Protein AF-A0A933MT63-F1 (afdb_monomer)

Radius of gyration: 21.99 Å; Cα contacts (8 Å, |Δi|>4): 57; chains: 1; bounding box: 36×31×83 Å

pLDDT: mean 79.32, std 16.76, range [34.84, 97.94]

Secondary structure (DSSP, 8-state):
------HHHHHHHHHHHHHHHHHHHHHHHHHHTT-TTB-TTT-PBPPGGGGGT--S--S----HHHHHHHHHHHHHHTT------TT-SHHHHHHHHHHHHHHHHHHHHHTSHHHHHHHHHHH-

Structure (mmCIF, N/CA/C/O backbone):
data_AF-A0A933MT63-F1
#
_entry.id   AF-A0A933MT63-F1
#
loop_
_atom_site.group_PDB
_atom_site.id
_atom_site.type_symbol
_atom_site.label_atom_id
_atom_site.label_alt_id
_atom_site.label_comp_id
_atom_site.label_asym_id
_atom_site.label_entity_id
_atom_site.label_seq_id
_atom_site.pdbx_PDB_ins_code
_atom_site.Cartn_x
_atom_site.Cartn_y
_atom_site.Cartn_z
_atom_site.occupancy
_atom_site.B_iso_or_equiv
_atom_site.auth_seq_id
_atom_site.auth_comp_id
_atom_site.auth_asym_id
_atom_site.auth_atom_id
_atom_site.pdbx_PDB_model_num
ATOM 1 N N . MET A 1 1 ? -13.287 2.256 60.881 1.00 34.84 1 MET A N 1
ATOM 2 C CA . MET A 1 1 ? -13.524 1.318 59.765 1.00 34.84 1 MET A CA 1
ATOM 3 C C . MET A 1 1 ? -12.596 1.741 58.646 1.00 34.84 1 MET A C 1
ATOM 5 O O . MET A 1 1 ? -12.752 2.853 58.166 1.00 34.84 1 MET A O 1
ATOM 9 N N . GLY A 1 2 ? -11.552 0.960 58.362 1.00 41.38 2 GLY A N 1
ATOM 10 C CA . GLY A 1 2 ? -10.585 1.310 57.320 1.00 41.38 2 GLY A CA 1
ATOM 11 C C . GLY A 1 2 ? -11.216 1.117 55.948 1.00 41.38 2 GLY A C 1
ATOM 12 O O . GLY A 1 2 ? -11.710 0.028 55.663 1.00 41.38 2 GLY A O 1
ATOM 13 N N . GLU A 1 3 ? -11.224 2.169 55.133 1.00 50.38 3 GLU A N 1
ATOM 14 C CA . GLU A 1 3 ? -11.527 2.072 53.709 1.00 50.38 3 GLU A CA 1
ATOM 15 C C . GLU A 1 3 ? -10.534 1.099 53.074 1.00 50.38 3 GLU A C 1
ATOM 17 O O . GLU A 1 3 ? -9.337 1.373 52.959 1.00 50.38 3 GLU A O 1
ATOM 22 N N . ILE A 1 4 ? -11.028 -0.078 52.697 1.00 57.00 4 ILE A N 1
ATOM 23 C CA . ILE A 1 4 ? -10.292 -0.999 51.843 1.00 57.00 4 ILE A CA 1
ATOM 24 C C . ILE A 1 4 ? -10.266 -0.325 50.473 1.00 57.00 4 ILE A C 1
ATOM 26 O O . ILE A 1 4 ? -11.220 -0.418 49.706 1.00 57.00 4 ILE A O 1
ATOM 30 N N . ILE A 1 5 ? -9.193 0.415 50.192 1.00 56.28 5 ILE A N 1
ATOM 31 C CA . ILE A 1 5 ? -8.906 0.892 48.842 1.00 56.28 5 ILE A CA 1
ATOM 32 C C . ILE A 1 5 ? -8.786 -0.362 47.980 1.00 56.28 5 ILE A C 1
ATOM 34 O O . ILE A 1 5 ? -7.865 -1.163 48.157 1.00 56.28 5 ILE A O 1
ATOM 38 N N . ASP A 1 6 ? -9.746 -0.544 47.081 1.00 59.31 6 ASP A N 1
ATOM 39 C CA . ASP A 1 6 ? -9.845 -1.702 46.205 1.00 59.31 6 ASP A CA 1
ATOM 40 C C . ASP A 1 6 ? -8.722 -1.672 45.150 1.00 59.31 6 ASP A C 1
ATOM 42 O O . ASP A 1 6 ? -8.868 -1.221 44.012 1.00 59.31 6 ASP A O 1
ATOM 46 N N . LEU A 1 7 ? -7.539 -2.121 45.574 1.00 61.09 7 LEU A N 1
ATOM 47 C CA . LEU A 1 7 ? -6.336 -2.299 44.757 1.00 61.09 7 LEU A CA 1
ATOM 48 C C . LEU A 1 7 ? -6.582 -3.238 43.566 1.00 61.09 7 LEU A C 1
ATOM 50 O O . LEU A 1 7 ? -5.889 -3.142 42.550 1.00 61.09 7 LEU A O 1
ATOM 54 N N . SER A 1 8 ? -7.564 -4.130 43.691 1.00 61.84 8 SER A N 1
ATOM 55 C CA . SER A 1 8 ? -8.038 -5.042 42.651 1.00 61.84 8 SER A CA 1
ATOM 56 C C . SER A 1 8 ? -8.718 -4.260 41.529 1.00 61.84 8 SER A C 1
ATOM 58 O O . SER A 1 8 ? -8.295 -4.382 40.381 1.00 61.84 8 SER A O 1
ATOM 60 N N . ASN A 1 9 ? -9.665 -3.375 41.860 1.00 67.44 9 ASN A N 1
ATOM 61 C CA . ASN A 1 9 ? -10.318 -2.495 40.882 1.00 67.44 9 ASN A CA 1
ATOM 62 C C . ASN A 1 9 ? -9.323 -1.558 40.180 1.00 67.44 9 ASN A C 1
ATOM 64 O O . ASN A 1 9 ? -9.380 -1.393 38.962 1.00 67.44 9 ASN A O 1
ATOM 68 N N . LYS A 1 10 ? -8.348 -1.005 40.914 1.00 68.31 10 LYS A N 1
ATOM 69 C CA . LYS A 1 10 ? -7.323 -0.124 40.324 1.00 68.31 10 LYS A CA 1
ATOM 70 C C . LYS A 1 10 ? -6.385 -0.861 39.355 1.00 68.31 10 LYS A C 1
ATOM 72 O O . LYS A 1 10 ? -5.979 -0.295 38.342 1.00 68.31 10 LYS A O 1
ATOM 77 N N . ARG A 1 11 ? -6.040 -2.125 39.638 1.00 69.00 11 ARG A N 1
ATOM 78 C CA . ARG A 1 11 ? -5.242 -2.975 38.731 1.00 69.00 11 ARG A CA 1
ATOM 79 C C . ARG A 1 11 ? -6.027 -3.420 37.499 1.00 69.00 11 ARG A C 1
ATOM 81 O O . ARG A 1 11 ? -5.444 -3.489 36.419 1.00 69.00 11 ARG A O 1
ATOM 88 N N . GLU A 1 12 ? -7.311 -3.721 37.656 1.00 69.50 12 GLU A N 1
ATOM 89 C CA . GLU A 1 12 ? -8.190 -4.104 36.549 1.00 69.50 12 GLU A CA 1
ATOM 90 C C . GLU A 1 12 ? -8.391 -2.925 35.582 1.00 69.50 12 GLU A C 1
ATOM 92 O O . GLU A 1 12 ? -8.184 -3.082 34.380 1.00 69.50 12 GLU A O 1
ATOM 97 N N . GLN A 1 13 ? -8.640 -1.718 36.107 1.00 70.06 13 GLN A N 1
ATOM 98 C CA . GLN A 1 13 ? -8.700 -0.482 35.315 1.00 70.06 13 GLN A CA 1
ATOM 99 C C . GLN A 1 13 ? -7.413 -0.229 34.523 1.00 70.06 13 GLN A C 1
ATOM 101 O O . GLN A 1 13 ? -7.473 -0.014 33.317 1.00 70.06 13 GLN A O 1
ATOM 106 N N . GLN A 1 14 ? -6.240 -0.334 35.157 1.00 70.50 14 GLN A N 1
ATOM 107 C CA . GLN A 1 14 ? -4.960 -0.140 34.460 1.00 70.50 14 GLN A CA 1
ATOM 108 C C . GLN A 1 14 ? -4.721 -1.169 33.346 1.00 70.50 14 GLN A C 1
ATOM 110 O O . GLN A 1 14 ? -4.135 -0.846 32.312 1.00 70.50 14 GLN A O 1
ATOM 115 N N . ARG A 1 15 ? -5.169 -2.418 33.531 1.00 67.00 15 ARG A N 1
ATOM 116 C CA . ARG A 1 15 ? -5.095 -3.448 32.483 1.00 67.00 15 ARG A CA 1
ATOM 117 C C . ARG A 1 15 ? -6.044 -3.153 31.328 1.00 67.00 15 ARG A C 1
ATOM 119 O O . ARG A 1 15 ? -5.648 -3.335 30.177 1.00 67.00 15 ARG A O 1
ATOM 126 N N . GLN A 1 16 ? -7.263 -2.708 31.620 1.00 70.75 16 GLN A N 1
ATOM 127 C CA . GLN A 1 16 ? -8.241 -2.321 30.602 1.00 70.75 16 GLN A CA 1
ATOM 128 C C . GLN A 1 16 ? -7.748 -1.114 29.796 1.00 70.75 16 GLN A C 1
ATOM 130 O O . GLN A 1 16 ? -7.787 -1.137 28.569 1.00 70.75 16 GLN A O 1
ATOM 135 N N . GLU A 1 17 ? -7.180 -0.114 30.465 1.00 71.62 17 GLU A N 1
ATOM 136 C CA . GLU A 1 17 ? -6.646 1.098 29.840 1.00 71.62 17 GLU A CA 1
ATOM 137 C C . GLU A 1 17 ? -5.419 0.799 28.964 1.00 71.62 17 GLU A C 1
ATOM 139 O O . GLU A 1 17 ? -5.400 1.141 27.783 1.00 71.62 17 GLU A O 1
ATOM 144 N N . GLY A 1 18 ? -4.461 0.012 29.469 1.00 72.50 18 GLY A N 1
ATOM 145 C CA . GLY A 1 18 ? -3.320 -0.450 28.670 1.00 72.50 18 GLY A CA 1
ATOM 146 C C . GLY A 1 18 ? -3.702 -1.404 27.529 1.00 72.50 18 GLY A C 1
ATOM 147 O O . GLY A 1 18 ? -2.951 -1.555 26.563 1.00 72.50 18 GLY A O 1
ATOM 148 N N . THR A 1 19 ? -4.862 -2.060 27.613 1.00 73.38 19 THR A N 1
ATOM 149 C CA . THR A 1 19 ? -5.426 -2.823 26.492 1.00 73.38 19 THR A CA 1
ATOM 150 C C . THR A 1 19 ? -5.985 -1.859 25.453 1.00 73.38 19 THR A C 1
ATOM 152 O O . THR A 1 19 ? -5.577 -1.930 24.298 1.00 73.38 19 THR A O 1
ATOM 155 N N . LYS A 1 20 ? -6.808 -0.889 25.861 1.00 75.12 20 LYS A N 1
ATOM 156 C CA . LYS A 1 20 ? -7.389 0.132 24.979 1.00 75.12 20 LYS A CA 1
ATOM 157 C C . LYS A 1 20 ? -6.331 0.895 24.174 1.00 75.12 20 LYS A C 1
ATOM 159 O O . LYS A 1 20 ? -6.469 1.009 22.960 1.00 75.12 20 LYS A O 1
ATOM 164 N N . GLU A 1 21 ? -5.233 1.321 24.799 1.00 77.25 21 GLU A N 1
ATOM 165 C CA . GLU A 1 21 ? -4.120 1.995 24.106 1.00 77.25 21 GLU A CA 1
ATOM 166 C C . GLU A 1 21 ? -3.502 1.136 22.990 1.00 77.25 21 GLU A C 1
ATOM 168 O O . GLU A 1 21 ? -3.235 1.616 21.884 1.00 77.25 21 GLU A O 1
ATOM 173 N N . LYS A 1 22 ? -3.297 -0.161 23.251 1.00 73.94 22 LYS A N 1
ATOM 174 C CA . LYS A 1 22 ? -2.756 -1.102 22.256 1.00 73.94 22 LYS A CA 1
ATOM 175 C C . LYS A 1 22 ? -3.732 -1.324 21.106 1.00 73.94 22 LYS A C 1
ATOM 177 O O . LYS A 1 22 ? -3.307 -1.394 19.950 1.00 73.94 22 LYS A O 1
ATOM 182 N N . LEU A 1 23 ? -5.025 -1.412 21.412 1.00 72.50 23 LEU A N 1
ATOM 183 C CA . LEU A 1 23 ? -6.075 -1.550 20.406 1.00 72.50 23 LEU A CA 1
ATOM 184 C C . LEU A 1 23 ? -6.164 -0.278 19.537 1.00 72.50 23 LEU A C 1
ATOM 186 O O . LEU A 1 23 ? -6.235 -0.375 18.311 1.00 72.50 23 LEU A O 1
ATOM 190 N N . GLU A 1 24 ? -6.054 0.917 20.125 1.00 75.12 24 GLU A N 1
ATOM 191 C CA . GLU A 1 24 ? -6.000 2.179 19.375 1.00 75.12 24 GLU A CA 1
ATOM 192 C C . GLU A 1 24 ? -4.770 2.283 18.467 1.00 75.12 24 GLU A C 1
ATOM 194 O O . GLU A 1 24 ? -4.878 2.738 17.324 1.00 75.12 24 GLU A O 1
ATOM 199 N N . ALA A 1 25 ? -3.598 1.857 18.945 1.00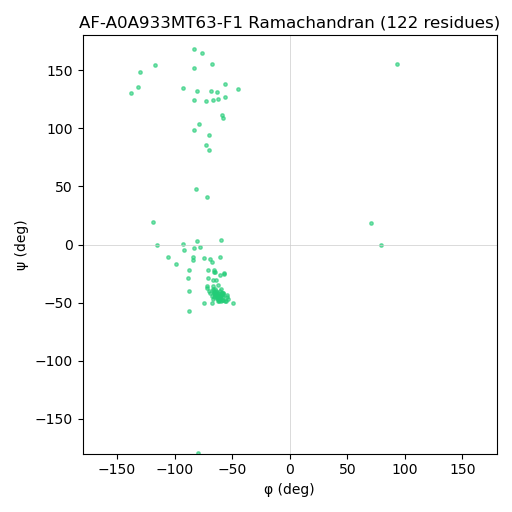 76.38 25 ALA A N 1
ATOM 200 C CA . ALA A 1 25 ? -2.384 1.824 18.135 1.00 76.38 25 ALA A CA 1
ATOM 201 C C . ALA A 1 25 ? -2.556 0.900 16.919 1.00 76.38 25 ALA A C 1
ATOM 203 O O . ALA A 1 25 ? -2.247 1.299 15.793 1.00 76.38 25 ALA A O 1
ATOM 204 N N . ALA A 1 26 ? -3.135 -0.291 17.119 1.00 73.62 26 ALA A N 1
ATOM 205 C CA . ALA A 1 26 ? -3.484 -1.193 16.027 1.00 73.62 26 ALA A CA 1
ATOM 206 C C . ALA A 1 26 ? -4.462 -0.519 15.048 1.00 73.62 26 ALA A C 1
ATOM 208 O O . ALA A 1 26 ? -4.202 -0.476 13.844 1.00 73.62 26 ALA A O 1
ATOM 209 N N . ARG A 1 27 ? -5.534 0.110 15.546 1.00 73.06 27 ARG A N 1
ATOM 210 C CA . ARG A 1 27 ? -6.486 0.858 14.712 1.00 73.06 27 ARG A CA 1
ATOM 211 C C . ARG A 1 27 ? -5.787 1.910 13.849 1.00 73.06 27 ARG A C 1
ATOM 213 O O . ARG A 1 27 ? -6.052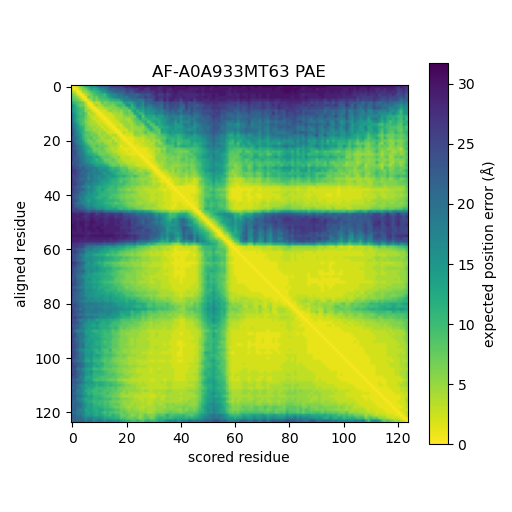 1.976 12.652 1.00 73.06 27 ARG A O 1
ATOM 220 N N . ARG A 1 28 ? -4.879 2.711 14.416 1.00 73.31 28 ARG A N 1
ATOM 221 C CA . ARG A 1 28 ? -4.136 3.743 13.666 1.00 73.31 28 ARG A CA 1
ATOM 222 C C . ARG A 1 28 ? -3.272 3.125 12.566 1.00 73.31 28 ARG A C 1
ATOM 224 O O . ARG A 1 28 ? -3.347 3.572 11.427 1.00 73.31 28 ARG A O 1
ATOM 231 N N . ILE A 1 29 ? -2.511 2.074 12.869 1.00 73.62 29 ILE A N 1
ATOM 232 C CA . ILE A 1 29 ? -1.629 1.409 11.894 1.00 73.62 29 ILE A CA 1
ATOM 233 C C . ILE A 1 29 ? -2.437 0.851 10.712 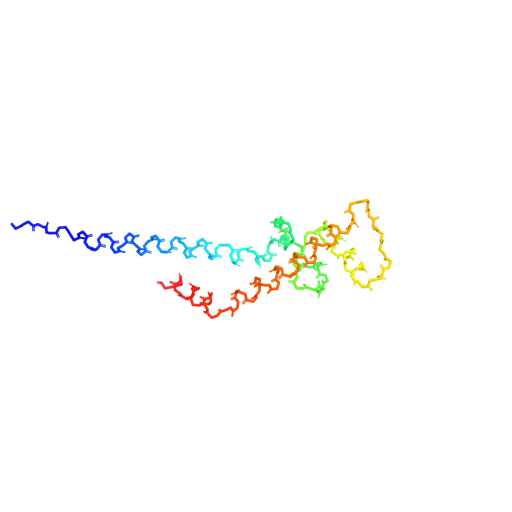1.00 73.62 29 ILE A C 1
ATOM 235 O O . ILE A 1 29 ? -2.090 1.058 9.545 1.00 73.62 29 ILE A O 1
ATOM 239 N N . PHE A 1 30 ? -3.543 0.168 11.000 1.00 74.06 30 PHE A N 1
ATOM 240 C CA . PHE A 1 30 ? -4.293 -0.568 9.986 1.00 74.06 30 PHE A CA 1
ATOM 241 C C . PHE A 1 30 ? -5.363 0.268 9.273 1.00 74.06 30 PHE A C 1
ATOM 243 O O . PHE A 1 30 ? -5.637 0.003 8.108 1.00 74.06 30 PHE A O 1
ATOM 250 N N . LEU A 1 31 ? -5.952 1.290 9.903 1.00 69.31 31 LEU A N 1
ATOM 251 C CA . LEU A 1 31 ? -6.931 2.156 9.231 1.00 69.31 31 LEU A CA 1
ATOM 252 C C . LEU A 1 31 ? -6.273 3.332 8.503 1.00 69.31 31 LEU A C 1
ATOM 254 O O . LEU A 1 31 ? -6.671 3.646 7.383 1.00 69.31 31 LEU A O 1
ATOM 258 N N . CYS A 1 32 ? -5.242 3.966 9.076 1.00 71.00 32 CYS A N 1
ATOM 259 C CA . CYS A 1 32 ? -4.600 5.106 8.413 1.00 71.00 32 CYS A CA 1
ATOM 260 C C . CYS A 1 32 ? -3.782 4.698 7.180 1.00 71.00 32 CYS A C 1
ATOM 262 O O . CYS A 1 32 ? -3.568 5.533 6.304 1.00 71.00 32 CYS A O 1
ATOM 264 N N . SER A 1 33 ? -3.360 3.434 7.082 1.00 69.69 33 SER A N 1
ATOM 265 C CA . SER A 1 33 ? -2.660 2.895 5.905 1.00 69.69 33 SER A CA 1
ATOM 266 C C . SER A 1 33 ? -3.545 2.766 4.660 1.00 69.69 33 SER A C 1
ATOM 268 O O . SER A 1 33 ? -3.018 2.589 3.567 1.00 69.69 33 SER A O 1
ATOM 270 N N . ALA A 1 34 ? -4.866 2.900 4.804 1.00 68.50 34 ALA A N 1
ATOM 271 C CA . ALA A 1 34 ? -5.819 2.925 3.697 1.00 68.50 34 ALA A CA 1
ATOM 272 C C . ALA A 1 34 ? -6.598 4.245 3.610 1.00 68.50 34 ALA A C 1
ATOM 274 O O . ALA A 1 34 ? -7.682 4.289 3.031 1.00 68.50 34 ALA A O 1
ATOM 275 N N . CYS A 1 35 ? -6.079 5.310 4.226 1.00 78.00 35 CYS A N 1
ATOM 276 C CA . CYS A 1 35 ? -6.733 6.608 4.199 1.00 78.00 35 CYS A CA 1
ATOM 277 C C . CYS A 1 35 ? -6.725 7.176 2.766 1.00 78.00 35 CYS A C 1
ATOM 279 O O . CYS A 1 35 ? -5.640 7.349 2.209 1.00 78.00 35 CYS A O 1
ATOM 281 N N . PRO A 1 36 ? -7.886 7.536 2.184 1.00 76.75 36 PRO A N 1
ATOM 282 C CA . PRO A 1 36 ? -7.954 8.075 0.823 1.00 76.75 36 PRO A CA 1
ATOM 283 C C . PRO A 1 36 ? -7.303 9.458 0.692 1.00 76.75 36 PRO A C 1
ATOM 285 O O . PRO A 1 36 ? -7.021 9.902 -0.417 1.00 76.75 36 PRO A O 1
ATOM 288 N N . SER A 1 37 ? -7.037 10.134 1.815 1.00 82.38 37 SER A N 1
ATOM 289 C CA . SER A 1 37 ? -6.350 11.426 1.849 1.00 82.38 37 SER A CA 1
ATOM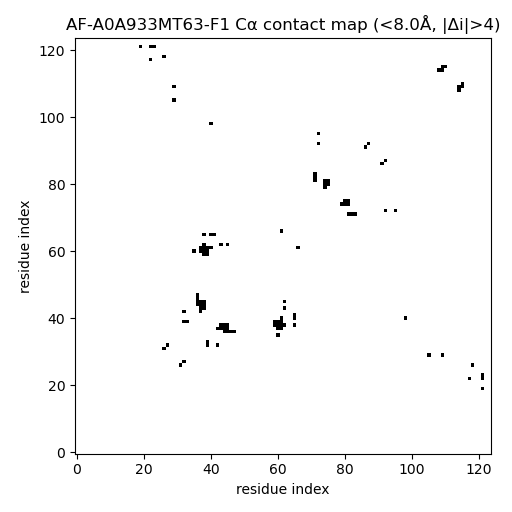 290 C C . SER A 1 37 ? -4.824 11.311 1.741 1.00 82.38 37 SER A C 1
ATOM 292 O O . SER A 1 37 ? -4.134 12.313 1.904 1.00 82.38 37 SER A O 1
ATOM 294 N N . LYS A 1 38 ? -4.268 10.106 1.567 1.00 87.62 38 LYS A N 1
ATOM 295 C CA . LYS A 1 38 ? -2.822 9.871 1.499 1.00 87.62 38 LYS A CA 1
ATOM 296 C C . LYS A 1 38 ? -2.467 9.025 0.285 1.00 87.62 38 LYS A C 1
ATOM 298 O O . LYS A 1 38 ? -3.221 8.141 -0.109 1.00 87.62 38 LYS A O 1
ATOM 303 N N . CYS A 1 39 ? -1.282 9.264 -0.268 1.00 89.62 39 CYS A N 1
ATOM 304 C CA . CYS A 1 39 ? -0.703 8.410 -1.294 1.00 89.62 39 CYS A CA 1
ATOM 305 C C . CYS A 1 39 ? -0.480 6.998 -0.730 1.00 89.62 39 CYS A C 1
ATOM 307 O O . CYS A 1 39 ? 0.224 6.826 0.266 1.00 89.62 39 CYS A O 1
ATOM 309 N N . ALA A 1 40 ? -1.017 5.978 -1.394 1.00 88.94 40 ALA A N 1
ATOM 310 C CA . ALA A 1 40 ? -0.937 4.584 -0.969 1.00 88.94 40 ALA A CA 1
ATOM 311 C C . ALA A 1 40 ? 0.501 4.024 -0.982 1.00 88.94 40 ALA A C 1
ATOM 313 O O . ALA A 1 40 ? 0.800 3.054 -0.277 1.00 88.94 40 ALA A O 1
ATOM 314 N N . LYS A 1 41 ? 1.399 4.616 -1.784 1.00 91.62 41 LYS A N 1
ATOM 315 C CA . LYS A 1 41 ? 2.803 4.194 -1.898 1.00 91.62 41 LYS A CA 1
ATOM 316 C C . LYS A 1 41 ? 3.705 4.866 -0.865 1.00 91.62 41 LYS A C 1
ATOM 318 O O . LYS A 1 41 ? 4.374 4.163 -0.116 1.00 91.62 41 LYS A O 1
ATOM 323 N N . CYS A 1 42 ? 3.737 6.200 -0.837 1.00 92.50 42 CYS A N 1
ATOM 324 C CA . CYS A 1 42 ? 4.688 6.968 -0.022 1.00 92.50 42 CYS A CA 1
ATOM 325 C C . CYS A 1 42 ? 4.077 7.620 1.230 1.00 92.50 42 CYS A C 1
ATOM 327 O O . CYS A 1 42 ? 4.814 8.120 2.073 1.00 92.50 42 CYS A O 1
ATOM 329 N N . GLY A 1 43 ? 2.748 7.633 1.372 1.00 89.44 43 GLY A N 1
ATOM 330 C CA . GLY A 1 43 ? 2.058 8.201 2.534 1.00 89.44 43 GLY A CA 1
ATOM 331 C C . GLY A 1 43 ? 1.912 9.726 2.542 1.00 89.44 43 GLY A C 1
ATOM 332 O O . GLY A 1 43 ? 1.318 10.253 3.485 1.00 89.44 43 GLY A O 1
ATOM 333 N N . THR A 1 44 ? 2.409 10.435 1.521 1.00 90.94 44 THR A N 1
ATOM 334 C CA . THR A 1 44 ? 2.239 11.892 1.375 1.00 90.94 44 THR A CA 1
ATOM 335 C C . THR A 1 44 ? 0.761 12.273 1.384 1.00 90.94 44 THR A C 1
ATOM 337 O O . THR A 1 44 ? -0.059 11.587 0.771 1.00 90.94 44 THR A O 1
ATOM 340 N N . GLN A 1 45 ? 0.421 13.362 2.074 1.00 89.44 45 GLN A N 1
ATOM 341 C CA . GLN A 1 45 ? -0.937 13.901 2.098 1.00 89.44 45 GLN A CA 1
ATOM 342 C C . GLN A 1 45 ? -1.343 14.359 0.690 1.00 89.44 45 GLN A C 1
ATOM 344 O O . GLN A 1 45 ? -0.589 15.059 0.020 1.00 89.44 45 GLN A O 1
ATOM 349 N N . LEU A 1 46 ? -2.526 13.944 0.247 1.00 85.81 46 LEU A N 1
ATOM 350 C CA . LEU A 1 46 ? -3.123 14.382 -1.008 1.00 85.81 46 LEU A CA 1
ATOM 351 C C . LEU A 1 46 ? -4.031 15.582 -0.728 1.00 85.81 46 LEU A C 1
ATOM 353 O O . LEU A 1 46 ? -4.815 15.565 0.225 1.00 85.81 46 LEU A O 1
ATOM 357 N N . GLU A 1 47 ? -3.930 16.613 -1.562 1.00 75.69 47 GLU A N 1
ATOM 358 C CA . GLU A 1 47 ? -4.844 17.752 -1.524 1.00 75.69 47 GLU A CA 1
ATOM 359 C C . GLU A 1 47 ? -6.240 17.308 -1.984 1.00 75.69 47 GLU A C 1
ATOM 361 O O . GLU A 1 47 ? -6.396 16.650 -3.015 1.00 75.69 47 GLU A O 1
ATOM 366 N N . VAL A 1 48 ? -7.272 17.687 -1.226 1.00 58.31 48 VAL A N 1
ATOM 367 C CA . VAL A 1 48 ? -8.676 17.242 -1.381 1.00 58.31 48 VAL A CA 1
ATOM 368 C C . VAL A 1 48 ? -9.272 17.622 -2.755 1.00 58.31 48 VAL A C 1
ATOM 370 O O . VAL A 1 48 ? -10.335 17.153 -3.149 1.00 58.31 48 VAL A O 1
ATOM 373 N N . HIS A 1 49 ? -8.592 18.457 -3.542 1.00 49.34 49 HIS A N 1
ATOM 374 C CA . HIS A 1 49 ? -9.015 18.850 -4.893 1.00 49.34 49 HIS A CA 1
ATOM 375 C C . HIS A 1 49 ? -8.604 17.844 -5.983 1.00 49.34 49 HIS A C 1
ATOM 377 O O . HIS A 1 49 ? -9.116 17.905 -7.098 1.00 49.34 49 HIS A O 1
ATOM 383 N N . ALA A 1 50 ? -7.751 16.867 -5.663 1.00 45.44 50 ALA A N 1
ATOM 384 C CA . ALA A 1 50 ? -7.357 15.804 -6.589 1.00 45.44 50 ALA A CA 1
ATOM 385 C C . ALA A 1 50 ? -8.425 14.702 -6.752 1.00 45.44 50 ALA A C 1
ATOM 387 O O . ALA A 1 50 ? -8.251 13.787 -7.551 1.00 45.44 50 ALA A O 1
ATOM 388 N N . HIS A 1 51 ? -9.549 14.773 -6.030 1.00 46.44 51 HIS A N 1
ATOM 389 C CA . HIS A 1 51 ? -10.620 13.773 -6.123 1.00 46.44 51 HIS A CA 1
ATOM 390 C C . HIS A 1 51 ? -11.460 13.871 -7.410 1.00 46.44 51 HIS A C 1
ATOM 392 O O . HIS A 1 51 ? -12.229 12.956 -7.688 1.00 46.44 51 HIS A O 1
ATOM 398 N N . ALA A 1 52 ? -11.322 14.945 -8.199 1.00 38.75 52 ALA A N 1
ATOM 399 C CA . ALA A 1 52 ? -12.118 15.165 -9.412 1.00 38.75 52 ALA A CA 1
ATOM 400 C C . ALA A 1 52 ? -11.411 14.770 -10.727 1.00 38.75 52 ALA A C 1
ATOM 402 O O . ALA A 1 52 ? -12.085 14.609 -11.740 1.00 38.75 52 ALA A O 1
ATOM 403 N N . CYS A 1 53 ? -10.083 14.591 -10.723 1.00 36.16 53 CYS A N 1
ATOM 404 C CA . CYS A 1 53 ? -9.300 14.337 -11.946 1.00 36.16 53 CYS A CA 1
ATOM 405 C C . CYS A 1 53 ? -8.630 12.958 -11.997 1.00 36.16 53 CYS A C 1
ATOM 407 O O . CYS A 1 53 ? -7.971 12.642 -12.986 1.00 36.16 53 CYS A O 1
ATOM 409 N N . MET A 1 54 ? -8.784 12.122 -10.968 1.00 40.25 54 MET A N 1
ATOM 410 C CA . MET A 1 54 ? -8.292 10.750 -11.047 1.00 40.25 54 MET A CA 1
ATOM 411 C C . MET A 1 54 ? -9.281 9.928 -11.866 1.00 40.25 54 MET A C 1
ATOM 413 O O . MET A 1 54 ? -10.365 9.575 -11.403 1.00 40.25 54 MET A O 1
ATOM 417 N N . VAL A 1 55 ? -8.897 9.649 -13.111 1.00 37.31 55 VAL A N 1
ATOM 418 C CA . VAL A 1 55 ? -9.490 8.580 -13.917 1.00 37.31 55 VAL A CA 1
ATOM 419 C C . VAL A 1 55 ? -9.612 7.343 -13.009 1.00 37.31 55 VAL A C 1
ATOM 421 O O . VAL A 1 55 ? -8.650 7.055 -12.295 1.00 37.31 55 VAL A O 1
ATOM 424 N N . PRO A 1 56 ? -10.752 6.626 -12.977 1.00 37.44 56 PRO A N 1
ATOM 425 C CA . PRO A 1 56 ? -11.029 5.524 -12.043 1.00 37.44 56 PRO A CA 1
ATOM 426 C C . PRO A 1 56 ? -10.223 4.248 -12.354 1.00 37.44 56 PRO A C 1
ATOM 428 O O . PRO A 1 56 ? -10.731 3.129 -12.295 1.00 37.44 56 PRO A O 1
ATOM 431 N N . HIS A 1 57 ? -8.955 4.404 -12.716 1.00 39.56 57 HIS A N 1
ATOM 432 C CA . HIS A 1 57 ? -8.006 3.322 -12.812 1.00 39.56 57 HIS A CA 1
ATOM 433 C C . HIS A 1 57 ? -7.445 3.057 -11.412 1.00 39.56 57 HIS A C 1
ATOM 435 O O . HIS A 1 57 ? -6.507 3.701 -10.964 1.00 39.56 57 HIS A O 1
ATOM 441 N N . GLU A 1 58 ? -8.020 2.034 -10.779 1.00 51.94 58 GLU A N 1
ATOM 442 C CA . GLU A 1 58 ? -7.381 1.166 -9.784 1.00 51.94 58 GLU A CA 1
ATOM 443 C C . GLU A 1 58 ? -7.514 1.506 -8.294 1.00 51.94 58 GLU A C 1
ATOM 445 O O . GLU A 1 58 ? -7.762 2.621 -7.853 1.00 51.94 58 GLU A O 1
ATOM 450 N N . GLU A 1 59 ? -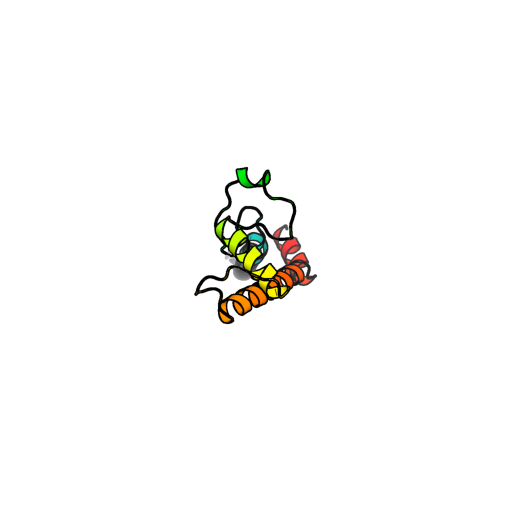7.374 0.438 -7.511 1.00 69.81 59 GLU A N 1
ATOM 451 C CA . GLU A 1 59 ? -7.629 0.279 -6.078 1.00 69.81 59 GLU A CA 1
ATOM 452 C C . GLU A 1 59 ? -6.803 1.205 -5.146 1.00 69.81 59 GLU A C 1
ATOM 454 O O . GLU A 1 59 ? -6.902 1.074 -3.924 1.00 69.81 59 GLU A O 1
ATOM 459 N N . PHE A 1 60 ? -5.989 2.129 -5.678 1.00 83.06 60 PHE A N 1
ATOM 460 C CA . PHE A 1 60 ? -4.999 2.909 -4.925 1.00 83.06 60 PHE A CA 1
ATOM 461 C C . PHE A 1 60 ? -4.966 4.394 -5.325 1.00 83.06 60 PHE A C 1
ATOM 463 O O . PHE A 1 60 ? -4.790 4.725 -6.492 1.00 83.06 60 PHE A O 1
ATOM 470 N N . SER A 1 61 ? -5.027 5.298 -4.341 1.00 86.50 61 SER A N 1
ATOM 471 C CA . SER A 1 61 ? -4.782 6.734 -4.550 1.00 86.50 61 SER A CA 1
ATOM 472 C C . SER A 1 61 ? -3.280 7.031 -4.527 1.00 86.50 61 SER A C 1
ATOM 474 O O . SER A 1 61 ? -2.622 6.745 -3.525 1.00 86.50 61 SER A O 1
ATOM 476 N N . PHE A 1 62 ? -2.723 7.645 -5.572 1.00 88.88 62 PHE A N 1
ATOM 477 C CA . PHE A 1 62 ? -1.308 8.038 -5.628 1.00 88.88 62 PHE A CA 1
ATOM 478 C C . PHE A 1 62 ? -1.132 9.556 -5.745 1.00 88.88 62 PHE A C 1
ATOM 480 O O . PHE A 1 62 ? -2.004 10.258 -6.245 1.00 88.88 62 PHE A O 1
ATOM 487 N N . CYS A 1 63 ? 0.013 10.071 -5.284 1.00 90.38 63 CYS A N 1
ATOM 488 C CA . CYS A 1 63 ? 0.480 11.394 -5.705 1.00 90.38 63 CYS A CA 1
ATOM 489 C C . CYS A 1 63 ? 1.057 11.316 -7.127 1.00 90.38 63 CYS A C 1
ATOM 491 O O . CYS A 1 63 ? 1.386 10.225 -7.591 1.00 90.38 63 CYS A O 1
ATOM 493 N N . GLU A 1 64 ? 1.242 12.463 -7.782 1.00 91.12 64 GLU A N 1
ATOM 494 C CA . GLU A 1 64 ? 1.731 12.556 -9.168 1.00 91.12 64 GLU A CA 1
ATOM 495 C C . GLU A 1 64 ? 2.990 11.709 -9.424 1.00 91.12 64 GLU A C 1
ATOM 497 O O . GLU A 1 64 ? 2.996 10.860 -10.310 1.00 91.12 64 GLU A O 1
ATOM 502 N N . ALA A 1 65 ? 4.019 11.844 -8.582 1.00 91.50 65 ALA A N 1
ATOM 503 C CA . ALA A 1 65 ? 5.258 11.080 -8.730 1.00 91.50 65 ALA A CA 1
ATOM 504 C C . ALA A 1 65 ? 5.042 9.557 -8.620 1.00 91.50 65 ALA A C 1
ATOM 506 O O . ALA A 1 65 ? 5.560 8.789 -9.425 1.00 91.50 65 ALA A O 1
ATOM 507 N N . CYS A 1 66 ? 4.248 9.106 -7.641 1.00 93.62 66 CYS A N 1
ATOM 508 C CA . CYS A 1 66 ? 3.956 7.680 -7.478 1.00 93.62 66 CYS A CA 1
ATOM 509 C C . CYS A 1 66 ? 3.044 7.136 -8.584 1.00 93.62 66 CYS A C 1
ATOM 511 O O . CYS A 1 66 ? 3.138 5.950 -8.882 1.00 93.62 66 CYS A O 1
ATOM 513 N N . ALA A 1 67 ? 2.182 7.968 -9.175 1.00 92.31 67 ALA A N 1
ATOM 514 C CA . ALA A 1 67 ? 1.345 7.585 -10.306 1.00 92.31 67 ALA A CA 1
ATOM 515 C C . ALA A 1 67 ? 2.193 7.332 -11.563 1.00 92.31 67 ALA A C 1
ATOM 517 O O . ALA A 1 67 ? 2.030 6.295 -12.202 1.00 92.31 67 ALA A O 1
ATOM 518 N N . LEU A 1 68 ? 3.163 8.206 -11.857 1.00 92.75 68 LEU A N 1
ATOM 519 C CA . LEU A 1 68 ? 4.105 8.018 -12.969 1.00 92.75 68 LEU A CA 1
ATOM 520 C C . LEU A 1 68 ? 4.943 6.741 -12.799 1.00 92.75 68 LEU A C 1
ATOM 522 O O . LEU A 1 68 ? 5.012 5.908 -13.704 1.00 92.75 68 LEU A O 1
ATOM 526 N N . ASP A 1 69 ? 5.530 6.546 -11.615 1.00 94.94 69 ASP A N 1
ATOM 527 C CA . ASP A 1 69 ? 6.285 5.330 -11.296 1.00 94.94 69 ASP A CA 1
ATOM 528 C C . ASP A 1 69 ? 5.403 4.073 -11.398 1.00 94.94 69 ASP A C 1
ATOM 530 O O . ASP A 1 69 ? 5.848 3.027 -11.878 1.00 94.94 69 ASP A O 1
ATOM 534 N N . TRP A 1 70 ? 4.142 4.165 -10.968 1.00 94.56 70 TRP A N 1
ATOM 535 C CA . TRP A 1 70 ? 3.187 3.067 -11.057 1.00 94.56 70 TRP A CA 1
ATOM 536 C C . TRP A 1 70 ? 2.908 2.675 -12.509 1.00 94.56 70 TRP A C 1
ATOM 538 O O . TRP A 1 70 ? 2.987 1.492 -12.834 1.00 94.56 70 TRP A O 1
ATOM 548 N N . GLU A 1 71 ? 2.663 3.635 -13.401 1.00 93.62 71 GLU A N 1
ATOM 549 C CA . GLU A 1 71 ? 2.464 3.369 -14.831 1.00 93.62 71 GLU A CA 1
ATOM 550 C C . GLU A 1 71 ? 3.674 2.675 -15.468 1.00 93.62 71 GLU A C 1
ATOM 552 O O . GLU A 1 71 ? 3.519 1.718 -16.235 1.00 93.62 71 GLU A O 1
ATOM 557 N N . ILE A 1 72 ? 4.888 3.115 -15.122 1.00 95.56 72 ILE A N 1
ATOM 558 C CA . ILE A 1 72 ? 6.128 2.483 -15.585 1.00 95.56 72 ILE A CA 1
ATOM 559 C C . ILE A 1 72 ? 6.198 1.045 -15.076 1.00 95.56 72 ILE A C 1
ATOM 561 O O . ILE A 1 72 ? 6.415 0.122 -15.865 1.00 95.56 72 ILE A O 1
ATOM 565 N N . PHE A 1 73 ? 5.959 0.830 -13.781 1.00 95.88 73 PHE A N 1
ATOM 566 C CA . PHE A 1 73 ? 5.954 -0.504 -13.187 1.00 95.88 73 PHE A CA 1
ATOM 567 C C . PHE A 1 73 ? 4.925 -1.418 -13.864 1.00 95.88 73 PHE A C 1
ATOM 569 O O . PHE A 1 73 ? 5.220 -2.578 -14.149 1.00 95.88 73 PHE A O 1
ATOM 576 N N . GLN A 1 74 ? 3.732 -0.907 -14.169 1.00 94.06 74 GLN A N 1
ATOM 577 C CA . GLN A 1 74 ? 2.700 -1.678 -14.851 1.00 94.06 74 GLN A CA 1
ATOM 578 C C . GLN A 1 74 ? 3.119 -2.124 -16.250 1.00 94.06 74 GLN A C 1
ATOM 580 O O . GLN A 1 74 ? 2.945 -3.300 -16.576 1.00 94.06 74 GLN A O 1
ATOM 585 N N . LYS A 1 75 ? 3.681 -1.214 -17.056 1.00 95.44 75 LYS A N 1
ATOM 586 C CA . LYS A 1 75 ? 4.207 -1.536 -18.392 1.00 95.44 75 LYS A CA 1
ATOM 587 C C . LYS A 1 75 ? 5.282 -2.616 -18.295 1.00 95.44 75 LYS A C 1
ATOM 589 O O . LYS A 1 75 ? 5.185 -3.647 -18.955 1.00 95.44 75 LYS A O 1
ATOM 594 N N . VAL A 1 76 ? 6.233 -2.441 -17.375 1.00 94.62 76 VAL A N 1
ATOM 595 C CA . VAL A 1 76 ? 7.283 -3.428 -17.089 1.00 94.62 76 VAL A CA 1
ATOM 596 C C . VAL A 1 76 ? 6.698 -4.793 -16.734 1.00 94.62 76 VAL A C 1
ATOM 598 O O . VAL A 1 76 ? 7.094 -5.800 -17.318 1.00 94.62 76 VAL A O 1
ATOM 601 N N . ARG A 1 77 ? 5.719 -4.835 -15.827 1.00 92.88 77 ARG A N 1
ATOM 602 C CA . ARG A 1 77 ? 5.064 -6.073 -15.390 1.00 92.88 77 ARG A CA 1
ATOM 603 C C . ARG A 1 77 ? 4.301 -6.773 -16.520 1.00 92.88 77 ARG A C 1
ATOM 605 O O . ARG A 1 77 ? 4.184 -7.994 -16.499 1.00 92.88 77 ARG A O 1
ATOM 612 N N . ARG A 1 78 ? 3.772 -6.021 -17.492 1.00 94.38 78 ARG A N 1
ATOM 613 C CA . ARG A 1 78 ? 3.100 -6.557 -18.692 1.00 94.38 78 ARG A CA 1
ATOM 614 C C . ARG A 1 78 ? 4.074 -6.959 -19.808 1.00 94.38 78 ARG A C 1
ATOM 616 O O . ARG A 1 78 ? 3.632 -7.494 -20.818 1.00 94.38 78 ARG A O 1
ATOM 623 N N . GLY A 1 79 ? 5.378 -6.733 -19.632 1.00 93.31 79 GLY A N 1
ATOM 624 C CA . GLY A 1 79 ? 6.376 -6.941 -20.685 1.00 93.31 79 GLY A CA 1
ATOM 625 C C . GLY A 1 79 ? 6.286 -5.907 -21.813 1.00 93.31 79 GLY A C 1
ATOM 626 O O . GLY A 1 79 ? 6.791 -6.144 -22.907 1.00 93.31 79 GLY A O 1
ATOM 627 N N . GLU A 1 80 ? 5.632 -4.772 -21.564 1.00 93.88 80 GLU A N 1
ATOM 628 C CA . GLU A 1 80 ? 5.497 -3.672 -22.514 1.00 93.88 80 GLU A CA 1
ATOM 629 C C . GLU A 1 80 ? 6.745 -2.772 -22.488 1.00 93.88 80 GLU A C 1
ATOM 631 O O . GLU A 1 80 ? 7.388 -2.625 -21.439 1.00 93.88 80 GLU A O 1
ATOM 636 N N . PRO A 1 81 ? 7.079 -2.108 -23.611 1.00 89.50 81 PRO A N 1
ATOM 637 C CA . PRO A 1 81 ? 8.095 -1.065 -23.623 1.00 89.50 81 PRO A CA 1
ATOM 638 C C . PRO A 1 81 ? 7.766 0.039 -22.609 1.00 89.50 81 PRO A C 1
ATOM 640 O O . PRO A 1 81 ? 6.673 0.610 -22.616 1.00 89.50 81 PRO A O 1
ATOM 643 N N . ALA A 1 82 ? 8.726 0.351 -21.741 1.00 90.50 82 ALA A N 1
ATOM 644 C CA . ALA A 1 82 ? 8.614 1.403 -20.739 1.00 90.50 82 ALA A CA 1
ATOM 645 C C . ALA A 1 82 ? 9.865 2.283 -20.778 1.00 90.50 82 ALA A C 1
ATOM 647 O O . ALA A 1 82 ? 10.983 1.766 -20.824 1.00 90.50 82 ALA A O 1
ATOM 648 N N . GLU A 1 83 ? 9.683 3.602 -20.720 1.00 91.06 83 GLU A N 1
ATOM 649 C CA . GLU A 1 83 ? 10.782 4.562 -20.597 1.00 91.06 83 GLU A CA 1
ATOM 650 C C . GLU A 1 83 ? 11.354 4.500 -19.175 1.00 91.06 83 GLU A C 1
ATOM 652 O O . GLU A 1 83 ? 10.930 5.200 -18.254 1.00 91.06 83 GLU A O 1
ATOM 657 N N . ARG A 1 84 ? 12.288 3.569 -18.970 1.00 90.25 84 ARG A N 1
ATOM 658 C CA . ARG A 1 84 ? 12.947 3.360 -17.683 1.00 90.25 84 ARG A CA 1
ATOM 659 C C . ARG A 1 84 ? 14.056 4.388 -17.476 1.00 90.25 84 ARG A C 1
ATOM 661 O O . ARG A 1 84 ? 14.908 4.572 -18.339 1.00 90.25 84 ARG A O 1
ATOM 668 N N . GLN A 1 85 ? 14.077 5.007 -16.300 1.00 92.62 85 GLN A N 1
ATOM 669 C CA . GLN A 1 85 ? 15.222 5.776 -15.829 1.00 92.62 85 GLN A CA 1
ATOM 670 C C . GLN A 1 85 ? 16.255 4.830 -15.206 1.00 92.62 85 GLN A C 1
ATOM 672 O O . GLN A 1 85 ? 15.955 3.666 -14.936 1.00 92.62 85 GLN A O 1
ATOM 677 N N . TYR A 1 86 ? 17.465 5.327 -14.939 1.00 93.62 86 TYR A N 1
ATOM 678 C CA . TYR A 1 86 ? 18.566 4.504 -14.416 1.00 93.62 86 TYR A CA 1
ATOM 679 C C . TYR A 1 86 ? 18.230 3.789 -13.092 1.00 93.62 86 TYR A C 1
ATOM 681 O O . TYR A 1 86 ? 18.821 2.757 -12.790 1.00 93.62 86 TYR A O 1
ATOM 689 N N . TYR A 1 87 ? 17.284 4.323 -12.309 1.00 92.44 87 TYR A N 1
ATOM 690 C CA . TYR A 1 87 ? 16.847 3.747 -11.036 1.00 92.44 87 TYR A CA 1
ATOM 691 C C . TYR A 1 87 ? 15.654 2.780 -11.160 1.00 92.44 87 TYR A C 1
ATOM 693 O O . TYR A 1 87 ? 15.295 2.145 -10.173 1.00 92.44 87 TYR A O 1
ATOM 701 N N . HIS A 1 88 ? 15.057 2.612 -12.347 1.00 96.12 88 HIS A N 1
ATOM 702 C CA . HIS A 1 88 ? 14.008 1.612 -12.615 1.00 96.12 88 HIS A CA 1
ATOM 703 C C . HIS A 1 88 ? 14.613 0.218 -12.888 1.00 96.12 88 HIS A C 1
ATOM 705 O O . HIS A 1 88 ? 14.290 -0.448 -13.878 1.00 96.12 88 HIS A O 1
ATOM 711 N N . ASN A 1 89 ? 15.533 -0.202 -12.021 1.00 95.38 89 ASN A N 1
ATOM 712 C CA . ASN A 1 89 ? 16.209 -1.497 -12.070 1.00 95.38 89 ASN A CA 1
ATOM 713 C C . ASN A 1 89 ? 15.337 -2.631 -11.495 1.00 95.38 89 ASN A C 1
ATOM 715 O O . ASN A 1 89 ? 14.193 -2.421 -11.082 1.00 95.38 89 ASN A O 1
ATOM 719 N N . ASP A 1 90 ? 15.873 -3.850 -11.475 1.00 95.62 90 ASP A N 1
ATOM 720 C CA . ASP A 1 90 ? 15.139 -5.040 -11.031 1.00 95.62 90 ASP A CA 1
ATOM 721 C C . ASP A 1 90 ? 14.801 -4.994 -9.530 1.00 95.62 90 ASP A C 1
ATOM 72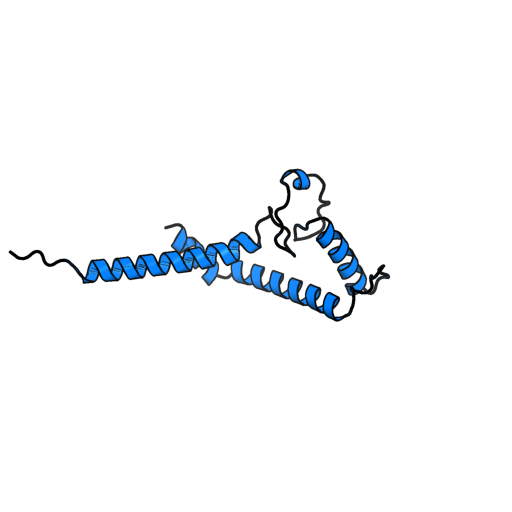3 O O . ASP A 1 90 ? 13.747 -5.481 -9.106 1.00 95.62 90 ASP A O 1
ATOM 727 N N . GLU A 1 91 ? 15.629 -4.341 -8.713 1.00 97.69 91 GLU A N 1
ATOM 728 C CA . GLU A 1 91 ? 15.344 -4.097 -7.299 1.00 97.69 91 GLU A CA 1
ATOM 729 C C . GLU A 1 91 ? 14.143 -3.161 -7.117 1.00 97.69 91 GLU A C 1
ATOM 731 O O . GLU A 1 91 ? 13.277 -3.419 -6.277 1.00 97.69 91 GLU A O 1
ATOM 736 N N . TRP A 1 92 ? 14.039 -2.105 -7.928 1.00 97.44 92 TRP A N 1
ATOM 737 C CA . TRP A 1 92 ? 12.879 -1.213 -7.932 1.00 97.44 92 TRP A CA 1
ATOM 738 C C . TRP A 1 92 ? 11.603 -1.945 -8.372 1.00 97.44 92 TRP A C 1
ATOM 740 O O . TRP A 1 92 ? 10.547 -1.769 -7.756 1.00 97.44 92 TRP A O 1
ATOM 750 N N . VAL A 1 93 ? 11.687 -2.833 -9.370 1.00 96.69 93 VAL A N 1
ATOM 751 C CA . VAL A 1 93 ? 10.550 -3.684 -9.773 1.00 96.69 93 VAL A CA 1
ATOM 752 C C . VAL A 1 93 ? 10.135 -4.589 -8.612 1.00 96.69 93 VAL A C 1
ATOM 754 O O . VAL A 1 93 ? 8.959 -4.627 -8.240 1.00 96.69 93 VAL A O 1
ATOM 757 N N . THR A 1 94 ? 11.104 -5.244 -7.971 1.00 97.81 94 THR A N 1
ATOM 758 C CA . THR A 1 94 ? 10.879 -6.104 -6.800 1.00 97.81 94 THR A CA 1
ATOM 759 C C . THR A 1 94 ? 10.205 -5.332 -5.663 1.00 97.81 94 THR A C 1
ATOM 761 O O . THR A 1 94 ? 9.268 -5.831 -5.034 1.00 97.81 94 THR A O 1
ATOM 764 N N . LEU A 1 95 ? 10.620 -4.087 -5.414 1.00 97.44 95 LEU A N 1
ATOM 765 C CA . LEU A 1 95 ? 10.017 -3.217 -4.405 1.00 97.44 95 LEU A CA 1
ATOM 766 C C . LEU A 1 95 ? 8.526 -2.967 -4.677 1.00 97.44 95 LEU A C 1
ATOM 768 O O . LEU A 1 95 ? 7.708 -2.974 -3.752 1.00 97.44 95 LEU A O 1
ATOM 772 N N . TRP A 1 96 ? 8.148 -2.745 -5.935 1.00 97.00 96 TRP A N 1
ATOM 773 C CA . TRP A 1 96 ? 6.750 -2.570 -6.326 1.00 97.00 96 TRP A CA 1
ATOM 774 C C . TRP A 1 96 ? 5.931 -3.856 -6.224 1.00 97.00 96 TRP A C 1
ATOM 776 O O . TRP A 1 96 ? 4.808 -3.820 -5.715 1.00 97.00 96 TRP A O 1
ATOM 786 N N . GLU A 1 97 ? 6.494 -4.999 -6.610 1.00 96.94 97 GLU A N 1
ATOM 787 C CA . GLU A 1 97 ? 5.835 -6.295 -6.433 1.00 96.94 97 GLU A CA 1
ATOM 788 C C . GLU A 1 97 ? 5.578 -6.618 -4.959 1.00 96.94 97 GLU A C 1
ATOM 790 O O . GLU A 1 97 ? 4.481 -7.050 -4.588 1.00 96.94 97 GLU A O 1
ATOM 795 N N . MET A 1 98 ? 6.575 -6.399 -4.100 1.00 97.94 98 MET A N 1
ATOM 796 C CA . MET A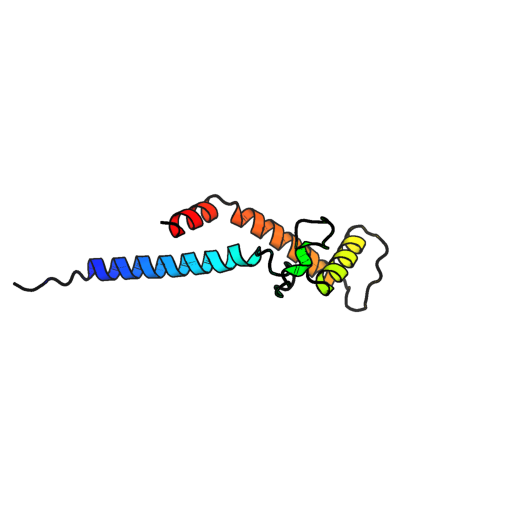 1 98 ? 6.439 -6.628 -2.662 1.00 97.94 98 MET A CA 1
ATOM 797 C C . MET A 1 98 ? 5.448 -5.654 -2.035 1.00 97.94 98 MET A C 1
ATOM 799 O O . MET A 1 98 ? 4.636 -6.064 -1.205 1.00 97.94 98 MET A O 1
ATOM 803 N N . TRP A 1 99 ? 5.438 -4.395 -2.478 1.00 95.44 99 TRP A N 1
ATOM 804 C CA . TRP A 1 99 ? 4.429 -3.429 -2.057 1.00 95.44 99 TRP A CA 1
ATOM 805 C C . TRP A 1 99 ? 3.010 -3.893 -2.421 1.00 95.44 99 TRP A C 1
ATOM 807 O O . TRP A 1 99 ? 2.128 -3.855 -1.566 1.00 95.44 99 TRP A O 1
ATOM 817 N N . LEU A 1 100 ? 2.779 -4.438 -3.620 1.00 93.06 100 LEU A N 1
ATOM 818 C CA . LEU A 1 100 ? 1.466 -4.991 -3.983 1.00 93.06 100 LEU A CA 1
ATOM 819 C C . LEU A 1 100 ? 1.062 -6.196 -3.133 1.00 93.06 100 LEU A C 1
ATOM 821 O O . LEU A 1 100 ? -0.089 -6.304 -2.700 1.00 93.06 100 LEU A O 1
ATOM 825 N N . LYS A 1 101 ? 2.006 -7.106 -2.870 1.00 95.06 101 LYS A N 1
ATOM 826 C CA . LYS A 1 101 ? 1.771 -8.247 -1.973 1.00 95.06 101 LYS A CA 1
ATOM 827 C C . LYS A 1 101 ? 1.398 -7.762 -0.572 1.00 95.06 101 LYS A C 1
ATOM 829 O O . LYS A 1 101 ? 0.438 -8.276 0.005 1.00 95.06 101 LYS A O 1
ATOM 834 N N . TYR A 1 102 ? 2.096 -6.745 -0.066 1.00 92.62 102 TYR A N 1
ATOM 835 C CA . TYR A 1 102 ? 1.786 -6.093 1.203 1.00 92.62 102 TYR A CA 1
ATOM 836 C C . TYR A 1 102 ? 0.380 -5.480 1.201 1.00 92.62 102 TYR A C 1
ATOM 838 O O . TYR A 1 102 ? -0.401 -5.784 2.099 1.00 92.62 102 TYR A O 1
ATOM 846 N N . GLN A 1 103 ? 0.000 -4.714 0.172 1.00 89.88 103 GLN A N 1
ATOM 847 C CA . GLN A 1 103 ? -1.346 -4.132 0.064 1.00 89.88 103 GLN A CA 1
ATOM 848 C C . GLN A 1 103 ? -2.444 -5.205 0.089 1.00 89.88 103 GLN A C 1
ATOM 850 O O . GLN A 1 103 ? -3.434 -5.086 0.818 1.00 89.88 103 GLN A O 1
ATOM 855 N N . LYS A 1 104 ? -2.243 -6.313 -0.635 1.00 89.75 104 LYS A N 1
ATOM 856 C CA . LYS A 1 104 ? -3.172 -7.451 -0.628 1.00 89.75 104 LYS A CA 1
ATOM 857 C C . LYS A 1 104 ? -3.255 -8.119 0.747 1.00 89.75 104 LYS A C 1
ATOM 859 O O . LYS A 1 104 ? -4.353 -8.450 1.196 1.00 89.75 104 LYS A O 1
ATOM 864 N N . ALA A 1 105 ? -2.122 -8.317 1.421 1.00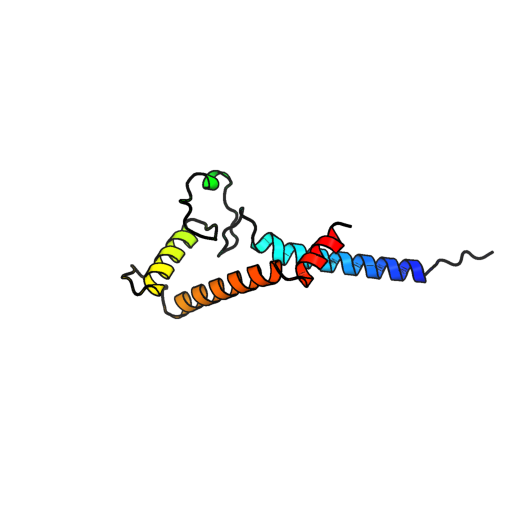 92.06 105 ALA A N 1
ATOM 865 C CA . ALA A 1 105 ? -2.081 -8.873 2.772 1.00 92.06 105 ALA A CA 1
ATOM 866 C C . ALA A 1 105 ? -2.788 -7.955 3.782 1.00 92.06 105 ALA A C 1
ATOM 868 O O . ALA A 1 105 ? -3.605 -8.429 4.567 1.00 92.06 105 ALA A O 1
ATOM 869 N N . MET A 1 106 ? -2.562 -6.643 3.694 1.00 87.31 106 MET A N 1
ATOM 870 C CA . MET A 1 106 ? -3.225 -5.628 4.514 1.00 87.31 106 MET A CA 1
ATOM 871 C C . MET A 1 106 ? -4.736 -5.606 4.297 1.00 87.31 106 MET A C 1
ATOM 873 O O . MET A 1 106 ? -5.498 -5.564 5.259 1.00 87.31 106 MET A O 1
ATOM 877 N N . SER A 1 107 ? -5.197 -5.662 3.045 1.00 85.44 107 SER A N 1
ATOM 878 C CA . SER A 1 107 ? -6.628 -5.754 2.735 1.00 85.44 107 SER A CA 1
ATOM 879 C C . SER A 1 107 ? -7.256 -7.024 3.322 1.00 85.44 107 SER A C 1
ATOM 881 O O . SER A 1 107 ? -8.307 -6.962 3.961 1.00 85.44 107 SER A O 1
ATOM 883 N N . LYS A 1 108 ? -6.586 -8.177 3.192 1.00 89.75 108 LYS A N 1
ATOM 884 C CA . LYS A 1 108 ? -7.044 -9.435 3.801 1.00 89.75 108 LYS A CA 1
ATOM 885 C C . LYS A 1 108 ? -7.092 -9.359 5.324 1.00 89.75 108 LYS A C 1
ATOM 887 O O . LYS A 1 108 ? -8.087 -9.775 5.906 1.00 89.75 108 LYS A O 1
ATOM 892 N N . TYR A 1 109 ? -6.054 -8.816 5.958 1.00 89.19 109 TYR A N 1
ATOM 893 C CA . TYR A 1 109 ? -5.994 -8.678 7.411 1.00 89.19 109 TYR A CA 1
ATOM 894 C C . TYR A 1 109 ? -7.098 -7.759 7.938 1.00 89.19 109 TYR A C 1
ATOM 896 O O . TYR A 1 109 ? -7.805 -8.141 8.860 1.00 89.19 109 TYR A O 1
ATOM 904 N N . ARG A 1 110 ? -7.344 -6.611 7.293 1.00 84.88 110 ARG A N 1
ATOM 905 C CA . ARG A 1 110 ? -8.462 -5.719 7.653 1.00 84.88 110 ARG A CA 1
ATOM 906 C C . ARG A 1 110 ? -9.835 -6.383 7.527 1.00 84.88 110 ARG A C 1
ATOM 908 O O . ARG A 1 110 ? -10.780 -5.998 8.208 1.00 84.88 110 ARG A O 1
ATOM 915 N N . ASN A 1 111 ? -9.949 -7.381 6.656 1.00 85.38 111 ASN A N 1
ATOM 916 C CA . ASN A 1 111 ? -11.163 -8.165 6.462 1.00 85.38 111 ASN A CA 1
ATOM 917 C C . ASN A 1 111 ? -11.225 -9.442 7.314 1.00 85.38 111 ASN A C 1
ATOM 919 O O . ASN A 1 111 ? -12.213 -10.173 7.214 1.00 85.38 111 ASN A O 1
ATOM 923 N N . SER A 1 112 ? -10.211 -9.722 8.138 1.00 91.31 112 SER A N 1
ATOM 924 C CA . SER A 1 112 ? -10.209 -10.887 9.021 1.00 91.31 112 SER A CA 1
ATOM 925 C C . SER A 1 112 ? -11.265 -10.747 10.119 1.00 91.31 112 SER A C 1
ATOM 927 O O . SER A 1 112 ? -11.686 -9.644 10.484 1.00 91.31 112 SER A O 1
ATOM 929 N N . LYS A 1 113 ? -11.716 -11.885 10.653 1.00 93.75 113 LYS A N 1
ATOM 930 C CA . LYS A 1 113 ? -12.718 -11.901 11.728 1.00 93.75 113 LYS A CA 1
ATOM 931 C C . LYS A 1 113 ? -12.153 -11.257 12.992 1.00 93.75 113 LYS A C 1
ATOM 933 O O . LYS A 1 113 ? -12.853 -10.521 13.676 1.00 93.75 113 LYS A O 1
ATOM 938 N N . GLU A 1 114 ? -10.876 -11.504 13.253 1.00 90.12 114 GLU A N 1
ATOM 939 C CA . GLU A 1 114 ? -10.122 -11.019 14.399 1.00 90.12 114 GLU A CA 1
ATOM 940 C C . GLU A 1 114 ? -9.983 -9.495 14.358 1.00 90.12 114 GLU A C 1
ATOM 942 O O . GLU A 1 114 ? -10.226 -8.829 15.360 1.00 90.12 114 GLU A O 1
ATOM 947 N N . PHE A 1 115 ? -9.663 -8.924 13.192 1.00 86.56 115 PHE A N 1
ATOM 948 C CA . PHE A 1 115 ? -9.530 -7.475 13.055 1.00 86.56 115 PHE A CA 1
ATOM 949 C C . PHE A 1 115 ? -10.884 -6.757 13.105 1.00 86.56 115 PHE A C 1
ATOM 951 O O . PHE A 1 115 ? -11.000 -5.681 13.684 1.00 86.56 115 PHE A O 1
ATOM 958 N N . ARG A 1 116 ? -11.945 -7.355 12.552 1.00 85.94 116 ARG A N 1
ATOM 959 C CA . ARG A 1 116 ? -13.301 -6.800 12.693 1.00 85.94 116 ARG A CA 1
ATOM 960 C C . ARG A 1 116 ? -13.775 -6.823 14.142 1.00 85.94 116 ARG A C 1
ATOM 962 O O . ARG A 1 116 ? -14.323 -5.833 14.606 1.00 85.94 116 ARG A O 1
ATOM 969 N N . ARG A 1 117 ? -13.507 -7.916 14.862 1.00 87.38 117 ARG A N 1
ATOM 970 C CA . ARG A 1 117 ? -13.776 -8.017 16.300 1.00 87.3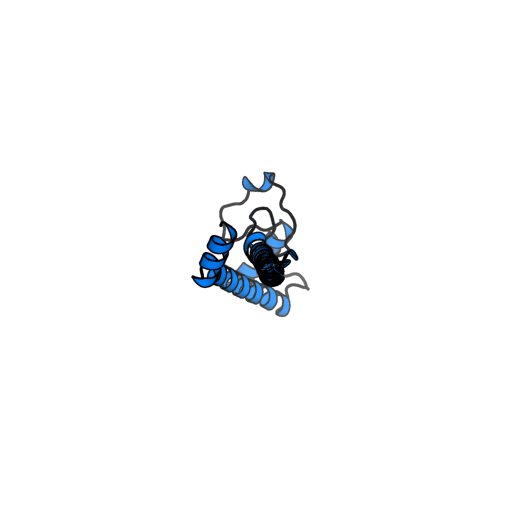8 117 ARG A CA 1
ATOM 971 C C . ARG A 1 117 ? -13.041 -6.926 17.083 1.00 87.38 117 ARG A C 1
ATOM 973 O O . ARG A 1 117 ? -13.666 -6.274 17.908 1.00 87.38 117 ARG A O 1
ATOM 980 N N . LEU A 1 118 ? -11.763 -6.692 16.775 1.00 82.56 118 LEU A N 1
ATOM 981 C CA . LEU A 1 118 ? -10.976 -5.598 17.353 1.00 82.56 118 LEU A CA 1
ATOM 982 C C . LEU A 1 118 ? -11.661 -4.233 17.172 1.00 82.56 118 LEU A C 1
ATOM 984 O O . LEU A 1 118 ? -11.691 -3.439 18.106 1.00 82.56 118 LEU A O 1
ATOM 988 N N . LEU A 1 119 ? -12.210 -3.946 15.987 1.00 79.81 119 LEU A N 1
ATOM 989 C CA . LEU A 1 119 ? -12.929 -2.690 15.749 1.00 79.81 119 LEU A CA 1
ATOM 990 C C . LEU A 1 119 ? -14.209 -2.593 16.588 1.00 79.81 119 LEU A C 1
ATOM 992 O O . LEU A 1 119 ? -14.454 -1.547 17.175 1.00 79.81 119 LEU A O 1
ATOM 996 N N . THR A 1 120 ? -14.978 -3.679 16.706 1.00 82.75 120 THR A N 1
ATOM 997 C CA . THR A 1 120 ? -16.181 -3.715 17.555 1.00 82.75 120 THR A CA 1
ATOM 998 C C . THR A 1 120 ? -15.854 -3.506 19.035 1.00 82.75 120 THR A C 1
ATOM 1000 O O . THR A 1 120 ? -16.568 -2.777 19.711 1.00 82.75 120 THR A O 1
ATOM 1003 N N . GLU A 1 121 ? -14.771 -4.106 19.539 1.00 81.88 121 GLU A N 1
ATOM 1004 C CA . GLU A 1 121 ? -14.314 -3.930 20.929 1.00 81.88 121 GLU A CA 1
ATOM 1005 C C . GLU A 1 121 ? -13.842 -2.494 21.225 1.00 81.88 121 GLU A C 1
ATOM 1007 O O . GLU A 1 121 ? -13.847 -2.080 22.377 1.00 81.88 121 GLU A O 1
ATOM 1012 N N . LEU A 1 122 ? -13.439 -1.731 20.203 1.00 71.19 122 LEU A N 1
ATOM 1013 C CA . LEU A 1 122 ? -13.016 -0.330 20.327 1.00 71.19 122 LEU A CA 1
ATOM 1014 C C . LEU A 1 122 ? -14.164 0.687 20.241 1.00 71.19 122 LEU A C 1
ATOM 1016 O O . LEU A 1 122 ? -13.981 1.833 20.649 1.00 71.19 122 LEU A O 1
ATOM 1020 N N . GLU A 1 123 ? -15.291 0.310 19.637 1.00 68.62 123 GLU A N 1
ATOM 1021 C CA . GLU A 1 123 ? -16.482 1.163 19.499 1.00 68.62 123 GLU A CA 1
ATOM 1022 C C . GLU A 1 123 ? -17.394 1.123 20.740 1.00 68.62 123 GLU A C 1
ATOM 1024 O O . GLU A 1 123 ? -18.287 1.964 20.856 1.00 68.62 123 GLU A O 1
ATOM 1029 N N . GLN A 1 124 ? -17.170 0.163 21.646 1.00 56.59 124 GLN A N 1
ATOM 1030 C CA . GLN A 1 124 ? -17.858 0.005 22.936 1.00 56.59 124 GLN A CA 1
ATOM 1031 C C . GLN A 1 124 ? -17.147 0.774 24.056 1.00 56.59 124 GLN A C 1
ATOM 1033 O O . GLN A 1 124 ? -17.870 1.307 24.927 1.00 56.59 124 GLN A O 1
#

Solvent-accessible surface area (backbone atoms only — not comparable to full-atom values): 7498 Å² total; per-residue (Å²): 132,83,82,76,75,59,62,64,61,56,52,51,49,54,52,52,51,61,45,50,55,54,53,50,52,50,49,50,60,66,50,60,68,68,38,83,56,24,15,64,85,83,59,50,76,50,66,84,77,58,78,80,73,63,70,91,75,67,102,60,51,59,46,72,71,57,43,55,54,47,54,44,52,51,28,50,75,71,72,41,92,53,96,69,56,93,74,65,41,72,67,49,51,49,52,53,54,51,49,52,54,46,52,54,51,50,54,51,48,65,67,30,72,68,47,47,49,51,53,56,68,69,75,108

Sequence (124 aa):
MGEIIDLSNKREQQRQEGTKEKLEAARRIFLCSACPSKCAKCGTQLEVHAHACMVPHEEFSFCEACALDWEIFQKVRRGEPAERQYYHNDEWVTLWEMWLKYQKAMSKYRNSKEFRRLLTELEQ

Foldseek 3Di:
DDPPPPPVVVVVVVVVVVVLVVLVVVCCVLVLCQDLQAFNQPRHGHDPVCPPPDDPPDDTDHDPVVVLVVVQLVCVVVVHDHPDDPPCDPVVNVVVVVSVVVVVVSVVVCVDPVNVVSVVVNVD

Mean predicted aligned error: 10.0 Å